Protein AF-A0A0S8EML4-F1 (afdb_monomer)

Solvent-accessible surface area (backbone atoms only — not comparable to full-atom values): 7432 Å² total; per-residue (Å²): 124,98,78,66,72,45,67,10,60,25,63,54,76,28,25,26,37,44,22,27,45,98,88,40,80,40,60,50,37,92,90,74,67,44,66,44,50,64,48,73,49,81,62,41,73,58,50,52,48,49,54,44,47,53,38,74,76,66,68,54,95,56,68,34,72,44,70,46,80,41,94,89,77,39,81,39,82,77,51,78,32,78,75,53,80,71,69,61,30,64,18,50,76,43,72,62,66,66,53,50,54,54,45,67,77,42,47,96,75,43,68,58,49,68,44,43,46,53,49,42,32,73,74,57,38,120

Secondary structure (DSSP, 8-state):
--S--EEEE-TTT-BEEEEEETTEEESB-TTT--BSTTPBPTTHHHHHHHHHHHHHHH--SS-EEEEEEETTTEEEEEEEESS--STHHHHTT--HHHHHHHHHHHGGG--HHHHHHHHHHHHH--

Sequence (126 aa):
HQGAIGAGVDIGTGRTLAAVWYNEVIEDHPDTGNAVRGVVIPNWLRLLALASQCYELTGLGYQGVDFVLDRDRGPLMLELNARPGLNIQIANHAGLYHRLRQVEQNHAKLEGARSRIAFAIRHFGA

pLDDT: mean 92.86, std 5.61, range [51.44, 97.75]

Mean predicted aligned error: 3.46 Å

Foldseek 3Di:
DVFDKAWAAFLQFQWTDWIATPNDTDQADPPPRHGRTGDHDPPSVVVLLVVQVVCVVPVQLDWDWDWDQDPPPGTDTDDIGSDDDQSSCSNNVHHVVVVSVVCVVCVVVQPGSVSVSVCCNVPVGD

Structure (mmCIF, N/CA/C/O backbone):
data_AF-A0A0S8EML4-F1
#
_entry.id   AF-A0A0S8EML4-F1
#
loop_
_atom_site.group_PDB
_atom_site.id
_atom_site.type_symbol
_atom_site.label_atom_id
_atom_site.label_alt_id
_atom_site.label_comp_id
_atom_site.label_asym_id
_atom_site.label_entity_id
_atom_site.label_seq_id
_atom_site.pdbx_PDB_ins_code
_atom_site.Cartn_x
_atom_site.Cartn_y
_atom_site.Cartn_z
_atom_site.occupancy
_atom_site.B_iso_or_equiv
_atom_site.auth_seq_id
_atom_site.auth_comp_id
_atom_site.auth_asym_id
_atom_site.auth_atom_id
_atom_site.pdbx_PDB_model_num
ATOM 1 N N . HIS A 1 1 ? 17.414 1.366 -2.597 1.00 51.44 1 HIS A N 1
ATOM 2 C CA . HIS A 1 1 ? 16.752 0.294 -3.366 1.00 51.44 1 HIS A CA 1
ATOM 3 C C . HIS A 1 1 ? 17.811 -0.555 -4.053 1.00 51.44 1 HIS A C 1
ATOM 5 O O . HIS A 1 1 ? 18.690 0.014 -4.685 1.00 51.44 1 HIS A O 1
ATOM 11 N N . GLN A 1 2 ? 17.759 -1.883 -3.909 1.00 63.19 2 GLN A N 1
ATOM 12 C CA . GLN A 1 2 ? 18.683 -2.839 -4.551 1.00 63.19 2 GLN A CA 1
ATOM 13 C C . GLN A 1 2 ? 18.320 -3.099 -6.034 1.00 63.19 2 GLN A C 1
ATOM 15 O O . GLN A 1 2 ? 18.395 -4.224 -6.503 1.00 63.19 2 GLN A O 1
ATOM 20 N N . GLY A 1 3 ? 17.866 -2.069 -6.758 1.00 77.38 3 GLY A N 1
ATOM 21 C CA . GLY A 1 3 ? 17.475 -2.164 -8.173 1.00 77.38 3 GLY A CA 1
ATOM 22 C C . GLY A 1 3 ? 15.973 -2.319 -8.453 1.00 77.38 3 GLY A C 1
ATOM 23 O O . GLY A 1 3 ? 15.564 -2.090 -9.584 1.00 77.38 3 GLY A O 1
ATOM 24 N N . ALA A 1 4 ? 15.139 -2.617 -7.451 1.00 87.75 4 ALA A N 1
ATOM 25 C CA . ALA A 1 4 ? 13.687 -2.737 -7.637 1.00 87.75 4 ALA A CA 1
ATOM 26 C C . ALA A 1 4 ? 12.995 -1.402 -7.984 1.00 87.75 4 ALA A C 1
ATOM 28 O O . ALA A 1 4 ? 13.412 -0.335 -7.519 1.00 87.75 4 ALA A O 1
ATOM 29 N N . ILE A 1 5 ? 11.894 -1.491 -8.734 1.00 92.44 5 ILE A N 1
ATOM 30 C CA . ILE A 1 5 ? 10.963 -0.382 -8.989 1.00 92.44 5 ILE A CA 1
ATOM 31 C C . ILE A 1 5 ? 9.888 -0.310 -7.894 1.00 92.44 5 ILE A C 1
ATOM 33 O O . ILE A 1 5 ? 9.537 -1.323 -7.290 1.00 92.44 5 ILE A O 1
ATOM 37 N N . GLY A 1 6 ? 9.336 0.878 -7.650 1.00 93.31 6 GLY A N 1
ATOM 38 C CA . GLY A 1 6 ? 8.171 1.072 -6.784 1.00 93.31 6 GLY A CA 1
ATOM 39 C C . GLY A 1 6 ? 6.965 1.529 -7.593 1.00 93.31 6 GLY A C 1
ATOM 40 O O . GLY A 1 6 ? 6.973 2.646 -8.093 1.00 93.31 6 GLY A O 1
ATOM 41 N N . ALA A 1 7 ? 5.930 0.698 -7.712 1.00 94.81 7 ALA A N 1
ATOM 42 C CA . ALA A 1 7 ? 4.688 1.064 -8.392 1.00 94.81 7 ALA A CA 1
ATOM 43 C C . ALA A 1 7 ? 3.659 1.621 -7.405 1.00 94.81 7 ALA A C 1
ATOM 45 O O . ALA A 1 7 ? 3.433 1.048 -6.336 1.00 94.81 7 ALA A O 1
ATOM 46 N N . GLY A 1 8 ? 3.016 2.725 -7.776 1.00 94.69 8 GLY A N 1
ATOM 47 C CA . GLY A 1 8 ? 1.824 3.192 -7.092 1.00 94.69 8 GLY A CA 1
ATOM 48 C C . GLY A 1 8 ? 0.661 2.253 -7.375 1.00 94.69 8 GLY A C 1
ATOM 49 O O . GLY A 1 8 ? 0.638 1.579 -8.406 1.00 94.69 8 GLY A O 1
ATOM 50 N N . VAL A 1 9 ? -0.313 2.205 -6.474 1.00 96.00 9 VAL A N 1
ATOM 51 C CA . VAL A 1 9 ? -1.494 1.349 -6.621 1.00 96.00 9 VAL A CA 1
ATOM 52 C C . VAL A 1 9 ? -2.733 2.165 -6.311 1.00 96.00 9 VAL A C 1
ATOM 54 O O . VAL A 1 9 ? -2.835 2.788 -5.253 1.00 96.00 9 VAL A O 1
ATOM 57 N N . ASP A 1 10 ? -3.695 2.130 -7.224 1.00 96.31 10 ASP A N 1
ATOM 58 C CA . ASP A 1 10 ? -5.024 2.651 -6.967 1.00 96.31 10 ASP A CA 1
ATOM 59 C C . ASP A 1 10 ? -5.703 1.794 -5.893 1.00 96.31 10 ASP A C 1
ATOM 61 O O . ASP A 1 10 ? -6.007 0.616 -6.099 1.00 96.31 10 ASP A O 1
ATOM 65 N N . ILE A 1 11 ? -5.967 2.402 -4.736 1.00 96.19 11 ILE A N 1
ATOM 66 C CA . ILE A 1 11 ? -6.588 1.716 -3.603 1.00 96.19 11 ILE A CA 1
ATOM 67 C C . ILE A 1 11 ? -7.995 1.202 -3.933 1.00 96.19 11 ILE A C 1
ATOM 69 O O . ILE A 1 11 ? -8.431 0.217 -3.338 1.00 96.19 11 ILE A O 1
ATOM 73 N N . GLY A 1 12 ? -8.702 1.847 -4.866 1.00 97.00 12 GLY A N 1
ATOM 74 C CA . GLY A 1 12 ? -10.063 1.488 -5.238 1.00 97.00 12 GLY A CA 1
ATOM 75 C C . GLY A 1 12 ? -10.120 0.226 -6.089 1.00 97.00 12 GLY A C 1
ATOM 76 O O . GLY A 1 12 ? -11.004 -0.610 -5.900 1.00 97.00 12 GLY A O 1
ATOM 77 N N . THR A 1 13 ? -9.160 0.067 -7.000 1.00 97.00 13 THR A N 1
ATOM 78 C CA . THR A 1 13 ? -9.193 -0.994 -8.017 1.00 97.00 13 THR A CA 1
ATOM 79 C C . THR A 1 13 ? -8.123 -2.068 -7.841 1.00 97.00 13 THR A C 1
ATOM 81 O O . THR A 1 13 ? -8.266 -3.155 -8.398 1.00 97.00 13 THR A O 1
ATOM 84 N N . GLY A 1 14 ? -7.058 -1.795 -7.084 1.00 97.06 14 GLY A N 1
ATOM 85 C CA . GLY A 1 14 ? -5.895 -2.678 -6.979 1.00 97.06 14 GLY A CA 1
ATOM 86 C C . GLY A 1 14 ? -5.062 -2.732 -8.255 1.00 97.06 14 GLY A C 1
ATOM 87 O O . GLY A 1 14 ? -4.331 -3.699 -8.466 1.00 97.06 14 GLY A O 1
ATOM 88 N N . ARG A 1 15 ? -5.200 -1.734 -9.133 1.00 97.75 15 ARG A N 1
ATOM 89 C CA . ARG A 1 15 ? -4.398 -1.607 -10.349 1.00 97.75 15 ARG A CA 1
ATOM 90 C C . ARG A 1 15 ? -3.213 -0.695 -10.107 1.00 97.75 15 ARG A C 1
ATOM 92 O O . ARG A 1 15 ? -3.334 0.331 -9.437 1.00 97.75 15 ARG A O 1
ATOM 99 N N . THR A 1 16 ? -2.075 -1.059 -10.673 1.00 96.62 16 THR A N 1
ATOM 100 C CA . THR A 1 16 ? -0.888 -0.210 -10.628 1.00 96.62 16 THR A CA 1
ATOM 101 C C . THR A 1 16 ? -1.094 1.087 -11.416 1.00 96.62 16 THR A C 1
ATOM 103 O O . THR A 1 16 ? -1.798 1.125 -12.430 1.00 96.62 16 THR A O 1
ATOM 106 N N . LEU A 1 17 ? -0.474 2.158 -10.927 1.00 93.56 17 LEU A N 1
ATOM 107 C CA . LEU A 1 17 ? -0.478 3.499 -11.505 1.00 93.56 17 LEU A CA 1
ATOM 108 C C . LEU A 1 17 ? 0.853 3.745 -12.231 1.00 93.56 17 LEU A C 1
ATOM 110 O O . LEU A 1 17 ? 1.244 2.944 -13.073 1.00 93.56 17 LEU A O 1
ATOM 114 N N . ALA A 1 18 ? 1.539 4.843 -11.917 1.00 91.69 18 ALA A N 1
ATOM 115 C CA . ALA A 1 18 ? 2.912 5.068 -12.338 1.00 91.69 18 ALA A CA 1
ATOM 116 C C . ALA A 1 18 ? 3.879 4.262 -11.457 1.00 91.69 18 ALA A C 1
ATOM 118 O O . ALA A 1 18 ? 3.545 3.883 -10.328 1.00 91.69 18 ALA A O 1
ATOM 119 N N . ALA A 1 19 ? 5.088 4.023 -11.956 1.00 94.31 19 ALA A N 1
ATOM 120 C CA . ALA A 1 19 ? 6.168 3.473 -11.153 1.00 94.31 19 ALA A CA 1
ATOM 121 C C . ALA A 1 19 ? 7.317 4.468 -11.029 1.00 94.31 19 ALA A C 1
ATOM 123 O O . ALA A 1 19 ? 7.448 5.402 -11.811 1.00 94.31 19 ALA A O 1
ATOM 124 N N . VAL A 1 20 ? 8.135 4.270 -10.004 1.00 93.06 20 VAL A N 1
ATOM 125 C CA . VAL A 1 20 ? 9.308 5.079 -9.706 1.00 93.06 20 VAL A CA 1
ATOM 126 C C . VAL A 1 20 ? 10.523 4.175 -9.664 1.00 93.06 20 VAL A C 1
ATOM 128 O O . VAL A 1 20 ? 10.521 3.136 -8.997 1.00 93.06 20 VAL A O 1
ATOM 131 N N . TRP A 1 21 ? 11.582 4.599 -10.337 1.00 92.69 21 TRP A N 1
ATOM 132 C CA . TRP A 1 21 ? 12.877 3.942 -10.322 1.00 92.69 21 TRP A CA 1
ATOM 133 C C . TRP A 1 21 ? 13.965 4.999 -10.175 1.00 92.69 21 TRP A C 1
ATOM 135 O O . TRP A 1 21 ? 13.986 5.980 -10.905 1.00 92.69 21 TRP A O 1
ATOM 145 N N . TYR A 1 22 ? 14.824 4.851 -9.164 1.00 88.38 22 TYR A N 1
ATOM 146 C CA . TYR A 1 22 ? 15.824 5.869 -8.802 1.00 88.38 22 TYR A CA 1
ATOM 147 C C . TYR A 1 22 ? 15.262 7.301 -8.647 1.00 88.38 22 TYR A C 1
ATOM 149 O O . TYR A 1 22 ? 15.950 8.269 -8.943 1.00 88.38 22 TYR A O 1
ATOM 157 N N . ASN A 1 23 ? 14.040 7.429 -8.112 1.00 84.19 23 ASN A N 1
ATOM 158 C CA . ASN A 1 23 ? 13.271 8.679 -7.960 1.00 84.19 23 ASN A CA 1
ATOM 159 C C . ASN A 1 23 ? 12.735 9.304 -9.260 1.00 84.19 23 ASN A C 1
ATOM 161 O O . ASN A 1 23 ? 12.067 10.331 -9.184 1.00 84.19 23 ASN A O 1
ATOM 165 N N . GLU A 1 24 ? 12.939 8.664 -10.408 1.00 88.12 24 GLU A N 1
ATOM 166 C CA . GLU A 1 24 ? 12.342 9.067 -11.680 1.00 88.12 24 GLU A CA 1
ATOM 167 C C . GLU A 1 24 ? 11.067 8.272 -11.946 1.00 88.12 24 GLU A C 1
ATOM 169 O O . GLU A 1 24 ? 10.994 7.073 -11.660 1.00 88.12 24 GLU A O 1
ATOM 174 N N . VAL A 1 25 ? 10.051 8.941 -12.490 1.00 90.56 25 VAL A N 1
ATOM 175 C CA . VAL A 1 25 ? 8.809 8.281 -12.901 1.00 90.56 25 VAL A CA 1
ATOM 176 C C . VAL A 1 25 ? 9.056 7.522 -14.202 1.00 90.56 25 VAL A C 1
ATOM 178 O O . VAL A 1 25 ? 9.601 8.072 -15.156 1.00 90.56 25 VAL A O 1
ATOM 181 N N . ILE A 1 26 ? 8.632 6.263 -14.242 1.00 92.44 26 ILE A N 1
ATOM 182 C CA . ILE A 1 26 ? 8.729 5.383 -15.407 1.00 92.44 26 ILE A CA 1
ATOM 183 C C . ILE A 1 26 ? 7.342 4.843 -15.773 1.00 92.44 26 ILE A C 1
ATOM 185 O O . ILE A 1 26 ? 6.495 4.621 -14.904 1.00 92.44 26 ILE A O 1
ATOM 189 N N . GLU A 1 27 ? 7.127 4.615 -17.066 1.00 91.56 27 GLU A N 1
ATOM 190 C CA . GLU A 1 27 ? 5.901 4.009 -17.609 1.00 91.56 27 GLU A CA 1
ATOM 191 C C . GLU A 1 27 ? 6.114 2.532 -17.992 1.00 91.56 27 GLU A C 1
ATOM 193 O O . GLU A 1 27 ? 5.173 1.741 -17.935 1.00 91.56 27 GLU A O 1
ATOM 198 N N . ASP A 1 28 ? 7.358 2.133 -18.278 1.00 94.19 28 ASP A N 1
ATOM 199 C CA . ASP A 1 28 ? 7.736 0.771 -18.660 1.00 94.19 28 ASP A CA 1
ATOM 200 C C . ASP A 1 28 ? 8.744 0.176 -17.672 1.00 94.19 28 ASP A C 1
ATOM 202 O O . ASP A 1 28 ? 9.634 0.859 -17.162 1.00 94.19 28 ASP A O 1
ATOM 206 N N . HIS A 1 29 ? 8.612 -1.119 -17.395 1.00 94.00 29 HIS A N 1
ATOM 207 C CA . HIS A 1 29 ? 9.498 -1.842 -16.492 1.00 94.00 29 HIS A CA 1
ATOM 208 C C . HIS A 1 29 ? 10.902 -1.971 -17.111 1.00 94.00 29 HIS A C 1
ATOM 210 O O . HIS A 1 29 ? 11.012 -2.518 -18.212 1.00 94.00 29 HIS A O 1
ATOM 216 N N . PRO A 1 30 ? 11.987 -1.604 -16.400 1.00 92.00 30 PRO A N 1
ATOM 217 C CA . PRO A 1 30 ? 13.333 -1.533 -16.977 1.00 92.00 30 PRO A CA 1
ATOM 218 C C . PRO A 1 30 ? 13.837 -2.878 -17.516 1.00 92.00 30 PRO A C 1
ATOM 220 O O . PRO A 1 30 ? 14.472 -2.919 -18.564 1.00 92.00 30 PRO A O 1
ATOM 223 N N . ASP A 1 31 ? 13.501 -3.982 -16.841 1.00 91.94 31 ASP A N 1
ATOM 224 C CA . ASP A 1 31 ? 13.971 -5.312 -17.258 1.00 91.94 31 ASP A CA 1
ATOM 225 C C . ASP A 1 31 ? 13.086 -6.011 -18.301 1.00 91.94 31 ASP A C 1
ATOM 227 O O . ASP A 1 31 ? 13.571 -6.861 -19.043 1.00 91.94 31 ASP A O 1
ATOM 231 N N . THR A 1 32 ? 11.780 -5.721 -18.338 1.00 92.94 32 THR A N 1
ATOM 232 C CA . THR A 1 32 ? 10.824 -6.499 -19.154 1.00 92.94 32 THR A CA 1
ATOM 233 C C . THR A 1 32 ? 10.230 -5.705 -20.310 1.00 92.94 32 THR A C 1
ATOM 235 O O . THR A 1 32 ? 9.639 -6.305 -21.203 1.00 92.94 32 THR A O 1
ATOM 238 N N . GLY A 1 33 ? 10.348 -4.373 -20.293 1.00 93.94 33 GLY A N 1
ATOM 239 C CA . GLY A 1 33 ? 9.709 -3.478 -21.259 1.00 93.94 33 GLY A CA 1
ATOM 240 C C . GLY A 1 33 ? 8.179 -3.460 -21.186 1.00 93.94 33 GLY A C 1
ATOM 241 O O . GLY A 1 33 ? 7.544 -2.802 -22.000 1.00 93.94 33 GLY A O 1
ATOM 242 N N . ASN A 1 34 ? 7.570 -4.184 -20.242 1.00 94.69 34 ASN A N 1
ATOM 243 C CA . ASN A 1 34 ? 6.125 -4.175 -20.058 1.00 94.69 34 ASN A CA 1
ATOM 244 C C . ASN A 1 34 ? 5.680 -2.869 -19.401 1.00 94.69 34 ASN A C 1
ATOM 246 O O . ASN A 1 34 ? 6.338 -2.392 -18.473 1.00 94.69 34 ASN A O 1
ATOM 250 N N . ALA A 1 35 ? 4.507 -2.376 -19.795 1.00 95.44 35 ALA A N 1
ATOM 251 C CA . ALA A 1 35 ? 3.870 -1.254 -19.124 1.00 95.44 35 ALA A CA 1
ATOM 252 C C . ALA A 1 35 ? 3.675 -1.556 -17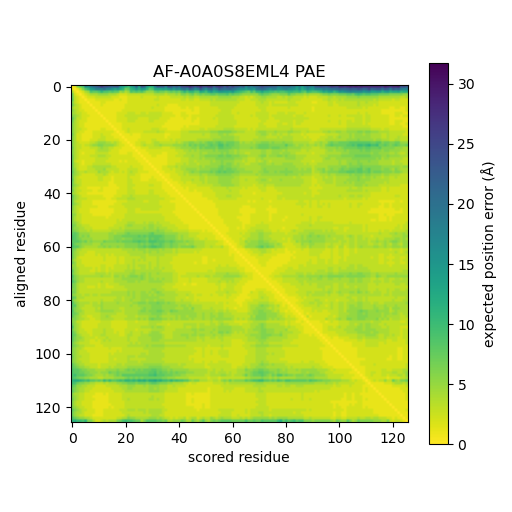.628 1.00 95.44 35 ALA A C 1
ATOM 254 O O . ALA A 1 35 ? 3.145 -2.605 -17.248 1.00 95.44 35 ALA A O 1
ATOM 255 N N . VAL A 1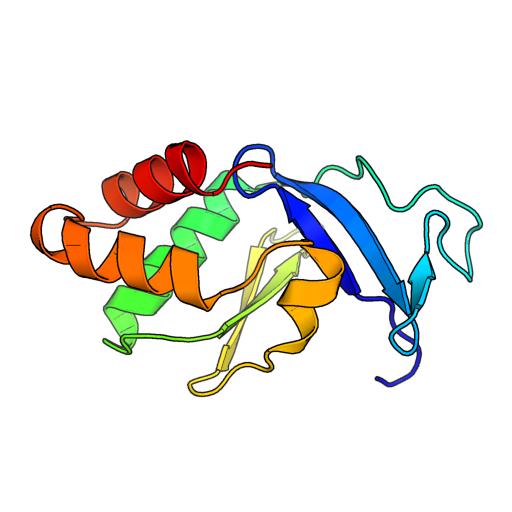 36 ? 4.083 -0.622 -16.769 1.00 94.69 36 VAL A N 1
ATOM 256 C CA . VAL A 1 36 ? 3.917 -0.748 -15.312 1.00 94.69 36 VAL A CA 1
ATOM 257 C C . VAL A 1 36 ? 2.503 -0.412 -14.866 1.00 94.69 36 VAL A C 1
ATOM 259 O O . VAL A 1 36 ? 2.094 -0.861 -13.800 1.00 94.69 36 VAL A O 1
ATOM 262 N N . ARG A 1 37 ? 1.750 0.356 -15.662 1.00 95.56 37 ARG A N 1
ATOM 263 C CA . ARG A 1 37 ? 0.385 0.801 -15.365 1.00 95.56 37 ARG A CA 1
ATOM 264 C C . ARG A 1 37 ? -0.646 -0.272 -15.709 1.00 95.56 37 ARG A C 1
ATOM 266 O O . ARG A 1 37 ? -0.582 -0.911 -16.754 1.00 95.56 37 ARG A O 1
ATOM 273 N N . GLY A 1 38 ? -1.658 -0.415 -14.856 1.00 95.56 38 GLY A N 1
ATOM 274 C CA . GLY A 1 38 ? -2.812 -1.282 -15.101 1.00 95.56 38 GLY A CA 1
ATOM 275 C C . GLY A 1 38 ? -2.610 -2.755 -14.740 1.00 95.56 38 GLY A C 1
ATOM 276 O O . GLY A 1 38 ? -3.547 -3.542 -14.897 1.00 95.56 38 GLY A O 1
ATOM 277 N N . VAL A 1 39 ? -1.446 -3.131 -14.205 1.00 96.12 39 VAL A N 1
ATOM 278 C CA . VAL A 1 39 ? -1.207 -4.466 -13.647 1.00 96.12 39 VAL A CA 1
ATOM 279 C C . VAL A 1 39 ? -2.161 -4.681 -12.477 1.00 96.12 39 VAL A C 1
ATOM 281 O O . VAL A 1 39 ? -2.225 -3.878 -11.546 1.00 96.12 39 VAL A O 1
ATOM 284 N N . VAL A 1 40 ? -2.936 -5.762 -12.539 1.00 96.75 40 VAL A N 1
ATOM 285 C CA . VAL A 1 40 ? -3.925 -6.098 -11.512 1.00 96.75 40 VAL A CA 1
ATOM 286 C C . VAL A 1 40 ? -3.243 -6.862 -10.389 1.00 96.75 40 VAL A C 1
ATOM 288 O O . VAL A 1 40 ? -2.716 -7.953 -10.605 1.00 96.75 40 VAL A O 1
ATOM 291 N N . ILE A 1 41 ? -3.314 -6.322 -9.176 1.00 96.62 41 ILE A N 1
ATOM 292 C CA . ILE A 1 41 ? -2.851 -7.018 -7.983 1.00 96.62 41 ILE A CA 1
ATOM 293 C C . ILE A 1 41 ? -3.929 -8.024 -7.551 1.00 96.62 41 ILE A C 1
ATOM 295 O O . ILE A 1 41 ? -5.048 -7.627 -7.204 1.00 96.62 41 ILE A O 1
ATOM 299 N N . PRO A 1 42 ? -3.637 -9.337 -7.555 1.00 96.19 42 PRO A N 1
ATOM 300 C CA . PRO A 1 42 ? -4.618 -10.338 -7.166 1.00 96.19 42 PRO A CA 1
ATOM 301 C C . PRO A 1 42 ? -4.961 -10.212 -5.679 1.00 96.19 42 P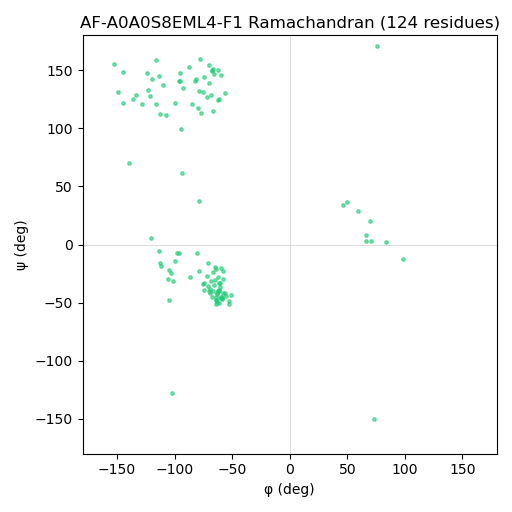RO A C 1
ATOM 303 O O . PRO A 1 42 ? -4.132 -9.832 -4.854 1.00 96.19 42 PRO A O 1
ATOM 306 N N . ASN A 1 43 ? -6.188 -10.592 -5.314 1.00 95.81 43 ASN A N 1
ATOM 307 C CA . ASN A 1 43 ? -6.666 -10.581 -3.927 1.00 95.81 43 ASN A CA 1
ATOM 308 C C . ASN A 1 43 ? -6.640 -9.192 -3.253 1.00 95.81 43 ASN A C 1
ATOM 310 O O . ASN A 1 43 ? -6.531 -9.110 -2.029 1.00 95.81 43 ASN A O 1
ATOM 314 N N . TRP A 1 44 ? -6.780 -8.104 -4.016 1.00 97.12 44 TRP A N 1
ATOM 315 C CA . TRP A 1 44 ? -6.654 -6.738 -3.496 1.00 97.12 44 TRP A CA 1
ATOM 316 C C . TRP A 1 44 ? -7.534 -6.435 -2.273 1.00 97.12 44 TRP A C 1
ATOM 318 O O . TRP A 1 44 ? -7.041 -5.979 -1.245 1.00 97.12 44 TRP A O 1
ATOM 328 N N . LEU A 1 45 ? -8.826 -6.776 -2.316 1.00 96.25 45 LEU A N 1
ATOM 329 C CA . LEU A 1 45 ? -9.714 -6.577 -1.161 1.00 96.25 45 LEU A CA 1
ATOM 330 C C . LEU A 1 45 ? -9.265 -7.366 0.078 1.00 96.25 45 LEU A C 1
ATOM 332 O O . LEU A 1 45 ? -9.429 -6.894 1.203 1.00 96.25 45 LEU A O 1
ATOM 336 N N . ARG A 1 46 ? -8.669 -8.550 -0.112 1.00 95.94 46 ARG A N 1
ATOM 337 C CA . ARG A 1 46 ? -8.102 -9.347 0.984 1.00 95.94 46 ARG A CA 1
ATOM 338 C C . ARG A 1 46 ? -6.850 -8.682 1.556 1.00 95.94 46 ARG A C 1
ATOM 340 O O . ARG A 1 46 ? -6.710 -8.666 2.773 1.00 95.94 46 ARG A O 1
ATOM 347 N N . LEU A 1 47 ? -5.987 -8.101 0.719 1.00 97.38 47 LEU A N 1
ATOM 348 C CA . LEU A 1 47 ? -4.841 -7.301 1.172 1.00 97.38 47 LEU A CA 1
ATOM 349 C C . LEU A 1 47 ? -5.296 -6.107 2.023 1.00 97.38 47 LEU A C 1
ATOM 351 O O . LEU A 1 47 ? -4.784 -5.921 3.123 1.00 97.38 47 LEU A O 1
ATOM 355 N N . LEU A 1 48 ? -6.308 -5.355 1.574 1.00 97.00 48 LEU A N 1
ATOM 356 C CA . LEU A 1 48 ? -6.865 -4.237 2.348 1.00 97.00 48 LEU A CA 1
ATOM 357 C C . LEU A 1 48 ? -7.459 -4.700 3.688 1.00 97.00 48 LEU A C 1
ATOM 359 O O . LEU A 1 48 ? -7.282 -4.037 4.712 1.00 97.00 48 LEU A O 1
ATOM 363 N N . ALA A 1 49 ? -8.132 -5.854 3.701 1.00 95.88 49 ALA A N 1
ATOM 364 C CA . ALA A 1 49 ? -8.658 -6.449 4.925 1.00 95.88 49 ALA A CA 1
ATOM 365 C C . ALA A 1 49 ? -7.552 -6.840 5.909 1.00 95.88 49 ALA A C 1
ATOM 367 O O . ALA A 1 49 ? -7.661 -6.512 7.089 1.00 95.88 49 ALA A O 1
ATOM 368 N N . LEU A 1 50 ? -6.485 -7.484 5.430 1.00 95.62 50 LEU A N 1
ATOM 369 C CA . LEU A 1 50 ? -5.331 -7.845 6.254 1.00 95.62 50 LEU A CA 1
ATOM 370 C C . LEU A 1 50 ? -4.623 -6.597 6.790 1.00 95.62 50 LEU A C 1
ATOM 372 O O . LEU A 1 50 ? -4.418 -6.495 7.995 1.00 95.62 50 LEU A O 1
ATOM 376 N N . ALA A 1 51 ? -4.347 -5.606 5.937 1.00 95.12 51 ALA A N 1
ATOM 377 C CA . ALA A 1 51 ? -3.736 -4.341 6.348 1.00 95.12 51 ALA A CA 1
ATOM 378 C C . ALA A 1 51 ? -4.563 -3.643 7.438 1.00 95.12 51 ALA A C 1
ATOM 380 O O . ALA A 1 51 ? -4.022 -3.152 8.429 1.00 95.12 51 ALA A O 1
ATOM 381 N N . SER A 1 52 ? -5.892 -3.648 7.293 1.00 94.38 52 SER A N 1
ATOM 382 C CA . SER A 1 52 ? -6.774 -3.061 8.293 1.00 94.38 52 SER A CA 1
ATOM 383 C C . SER A 1 52 ? -6.861 -3.867 9.594 1.00 94.38 52 SER A C 1
ATOM 385 O O . SER A 1 52 ? -7.163 -3.264 10.622 1.00 94.38 52 SER A O 1
ATOM 387 N N . GLN A 1 53 ? -6.640 -5.182 9.572 1.00 92.56 53 GLN A N 1
ATOM 388 C CA . GLN A 1 53 ? -6.554 -6.008 10.784 1.00 92.56 53 GLN A CA 1
ATOM 389 C C . GLN A 1 53 ? -5.223 -5.801 11.505 1.00 92.56 53 GLN A C 1
ATOM 391 O O . GLN A 1 53 ? -5.195 -5.775 12.730 1.00 92.56 53 GLN A O 1
ATOM 396 N N . CYS A 1 54 ? -4.132 -5.569 10.771 1.00 92.88 54 CYS A N 1
ATOM 397 C CA . CYS A 1 54 ? -2.842 -5.239 11.371 1.00 92.88 54 CYS A CA 1
ATOM 398 C C . CYS A 1 54 ? -2.908 -3.983 12.254 1.00 92.88 54 CYS A C 1
ATOM 400 O O . CYS A 1 54 ? -2.163 -3.901 13.221 1.00 92.88 54 CYS A O 1
ATOM 402 N N . TYR A 1 55 ? -3.791 -3.024 11.954 1.00 90.44 55 TYR A N 1
ATOM 403 C CA . TYR A 1 55 ? -4.045 -1.876 12.834 1.00 90.44 55 TYR A CA 1
ATOM 404 C C . TYR A 1 55 ? -4.629 -2.296 14.193 1.00 90.44 55 TYR A C 1
ATOM 406 O O . TYR A 1 55 ? -4.197 -1.791 15.223 1.00 90.44 55 TYR A O 1
ATOM 414 N N . GLU A 1 56 ? -5.565 -3.250 14.211 1.00 89.19 56 GLU A N 1
ATOM 415 C CA . GLU A 1 56 ? -6.177 -3.748 15.455 1.00 89.19 56 GLU A CA 1
ATOM 416 C C . GLU A 1 56 ? -5.157 -4.467 16.348 1.00 89.19 56 GLU A C 1
ATOM 418 O O . GLU A 1 56 ? -5.270 -4.442 17.569 1.00 89.19 56 G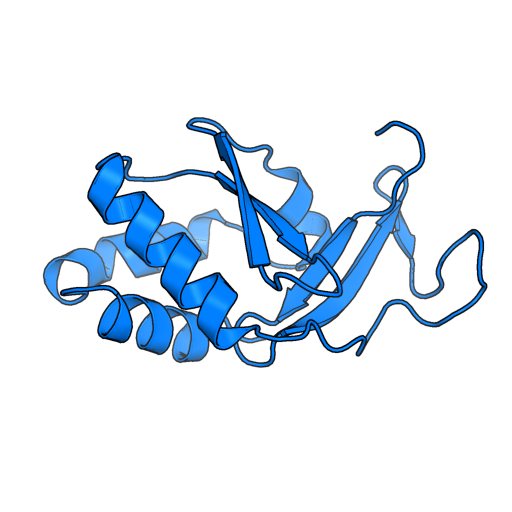LU A O 1
ATOM 423 N N . LEU A 1 57 ? -4.146 -5.097 15.741 1.00 89.12 57 LEU A N 1
ATOM 424 C CA . LEU A 1 57 ? -3.099 -5.815 16.470 1.00 89.12 57 LEU A CA 1
ATOM 425 C C . LEU A 1 57 ? -2.088 -4.880 17.145 1.00 89.12 57 LEU A C 1
ATOM 427 O O . LEU A 1 57 ? -1.542 -5.230 18.187 1.00 89.12 57 LEU A O 1
ATOM 431 N N . THR A 1 58 ? -1.800 -3.725 16.544 1.00 91.88 58 THR A N 1
ATOM 432 C CA . THR A 1 58 ? -0.720 -2.834 16.999 1.00 91.88 58 THR A CA 1
ATOM 433 C C . THR A 1 58 ? -1.224 -1.582 17.711 1.00 91.88 58 THR A C 1
ATOM 435 O O . THR A 1 58 ? -0.503 -1.022 18.535 1.00 91.88 58 THR A O 1
ATOM 438 N N . GLY A 1 59 ? -2.419 -1.093 17.365 1.00 87.38 59 GLY A N 1
ATOM 439 C CA . GLY A 1 59 ? -2.943 0.200 17.809 1.00 87.38 59 GLY A CA 1
ATOM 440 C C . GLY A 1 59 ? -2.172 1.419 17.282 1.00 87.38 59 GLY A C 1
ATOM 441 O O . GLY A 1 59 ? -2.426 2.540 17.724 1.00 87.38 59 GLY A O 1
ATOM 442 N N . LEU A 1 60 ? -1.227 1.243 16.350 1.00 90.12 60 LEU A N 1
ATOM 443 C CA . LEU A 1 60 ? -0.430 2.349 15.818 1.00 90.12 60 LEU A CA 1
ATOM 444 C C . LEU A 1 60 ? -1.285 3.233 14.902 1.00 90.12 60 LEU A C 1
ATOM 446 O O . LEU A 1 60 ? -1.878 2.757 13.938 1.00 90.12 60 LEU A O 1
ATOM 450 N N . GLY A 1 61 ? -1.304 4.545 15.160 1.00 87.19 61 GLY A N 1
ATOM 451 C CA . GLY A 1 61 ? -2.056 5.508 14.340 1.00 87.19 61 GLY A CA 1
ATOM 452 C C . GLY A 1 61 ? -1.567 5.615 12.889 1.00 87.19 61 GLY A C 1
ATOM 453 O O . GLY A 1 61 ? -2.318 6.037 12.013 1.00 87.19 61 GLY A O 1
ATOM 454 N N . TYR A 1 62 ? -0.324 5.208 12.624 1.00 92.00 62 TYR A N 1
ATOM 455 C CA . TYR A 1 62 ? 0.258 5.116 11.290 1.00 92.00 62 TYR A CA 1
ATOM 456 C C . TYR A 1 62 ? 1.286 3.982 11.252 1.00 92.00 62 TYR A C 1
ATOM 458 O O . TYR A 1 62 ? 2.151 3.904 12.124 1.00 92.00 62 TYR A O 1
ATOM 466 N N . GLN A 1 63 ? 1.190 3.111 10.246 1.00 94.50 63 GLN A N 1
ATOM 467 C CA . GLN A 1 63 ? 2.105 1.989 10.048 1.00 94.50 63 GLN A CA 1
ATOM 468 C C . GLN A 1 63 ? 2.191 1.591 8.572 1.00 94.50 63 GLN A C 1
ATOM 470 O O . GLN A 1 63 ? 1.251 1.808 7.806 1.00 94.50 63 GLN A O 1
ATOM 475 N N . GLY A 1 64 ? 3.305 0.973 8.191 1.00 94.94 64 GLY A N 1
ATOM 476 C CA . GLY A 1 64 ? 3.432 0.205 6.956 1.00 94.94 64 GLY A CA 1
ATOM 477 C C . GLY A 1 64 ? 3.190 -1.274 7.224 1.00 94.94 64 GLY A C 1
ATOM 478 O O . GLY A 1 64 ? 3.514 -1.768 8.305 1.00 94.94 64 GLY A O 1
ATOM 479 N N . VAL A 1 65 ? 2.621 -1.967 6.244 1.00 95.19 65 VAL A N 1
ATOM 480 C CA . VAL A 1 65 ? 2.445 -3.419 6.274 1.00 95.19 65 VAL A CA 1
ATOM 481 C C . VAL A 1 65 ? 3.011 -3.979 4.985 1.00 95.19 65 VAL A C 1
ATOM 483 O O . VAL A 1 65 ? 2.537 -3.623 3.903 1.00 95.19 65 VAL A O 1
ATOM 486 N N . ASP A 1 66 ? 3.987 -4.866 5.114 1.00 94.94 66 ASP A N 1
ATOM 487 C CA . ASP A 1 66 ? 4.675 -5.434 3.966 1.00 94.94 66 ASP A CA 1
ATOM 488 C C . ASP A 1 66 ? 4.099 -6.819 3.685 1.00 94.94 66 ASP A C 1
ATOM 490 O O . ASP A 1 66 ? 4.093 -7.710 4.542 1.00 94.94 66 ASP A O 1
ATOM 494 N N . PHE A 1 67 ? 3.585 -6.990 2.468 1.00 95.94 67 PHE A N 1
ATOM 495 C CA . PHE A 1 67 ? 2.993 -8.237 2.006 1.00 95.94 67 PHE A CA 1
ATOM 496 C C . PHE A 1 67 ? 3.825 -8.860 0.893 1.00 95.94 67 PHE A C 1
ATOM 498 O O . PHE A 1 67 ? 4.328 -8.168 0.010 1.00 95.94 67 PHE A O 1
ATOM 505 N N . VAL A 1 68 ? 3.863 -10.189 0.883 1.00 95.56 68 VAL A N 1
ATOM 506 C CA . VAL A 1 68 ? 4.246 -10.984 -0.281 1.00 95.56 6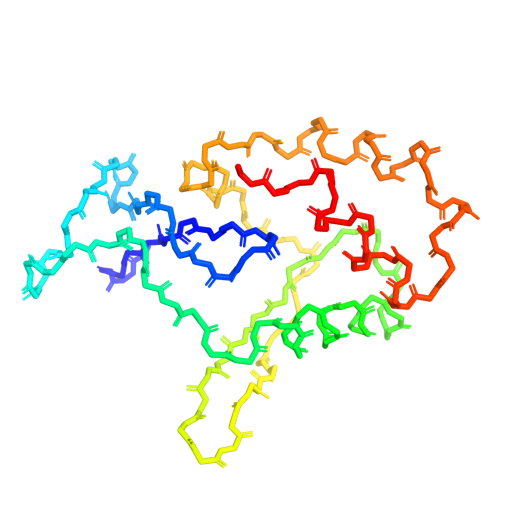8 VAL A CA 1
ATOM 507 C C . VAL A 1 68 ? 3.020 -11.697 -0.823 1.00 95.56 68 VAL A C 1
ATOM 509 O O . VAL A 1 68 ? 2.201 -12.232 -0.076 1.00 95.56 68 VAL A O 1
ATOM 512 N N . LEU A 1 69 ? 2.894 -11.693 -2.146 1.00 94.62 69 LEU A N 1
ATOM 513 C CA . LEU A 1 69 ? 1.893 -12.472 -2.857 1.00 94.62 69 LEU A CA 1
ATOM 514 C C . LEU A 1 69 ? 2.517 -13.791 -3.281 1.00 94.62 69 LEU A C 1
ATOM 516 O O . LEU A 1 69 ? 3.235 -13.863 -4.275 1.00 94.62 69 LEU A O 1
ATOM 520 N N . ASP A 1 70 ? 2.240 -14.825 -2.499 1.00 95.50 70 ASP A N 1
ATOM 521 C CA . ASP A 1 70 ? 2.621 -16.182 -2.845 1.00 95.50 70 ASP A CA 1
ATOM 522 C C . ASP A 1 70 ? 1.604 -16.781 -3.825 1.00 95.50 70 ASP A C 1
ATOM 52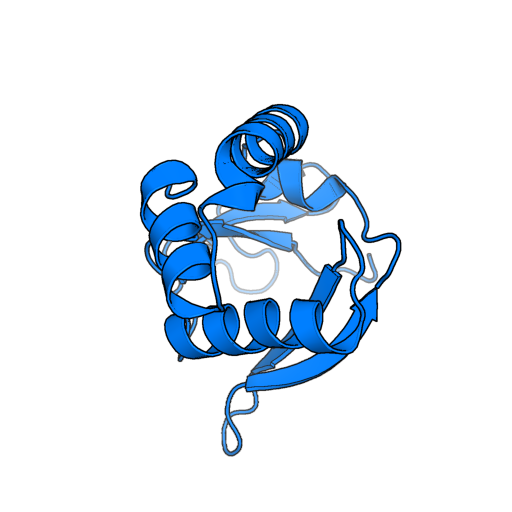4 O O . ASP A 1 70 ? 0.395 -16.551 -3.709 1.00 95.50 70 ASP A O 1
ATOM 528 N N . ARG A 1 71 ? 2.090 -17.564 -4.790 1.00 92.38 71 ARG A N 1
ATOM 529 C CA . ARG A 1 71 ? 1.250 -18.187 -5.821 1.00 92.38 71 ARG A CA 1
ATOM 530 C C . ARG A 1 71 ? 0.227 -19.158 -5.230 1.00 92.38 71 ARG A C 1
ATOM 532 O O . ARG A 1 71 ? -0.910 -19.187 -5.691 1.00 92.38 71 ARG A O 1
ATOM 539 N N . ASP A 1 72 ? 0.632 -19.932 -4.228 1.00 94.88 72 ASP A N 1
ATOM 540 C CA . ASP A 1 72 ? -0.139 -21.066 -3.721 1.00 94.88 72 ASP A CA 1
ATOM 541 C C . ASP A 1 72 ? -0.869 -20.693 -2.415 1.00 94.88 72 ASP A C 1
ATOM 543 O O . ASP A 1 72 ? -1.973 -21.165 -2.143 1.00 94.88 72 ASP A O 1
ATOM 547 N N . ARG A 1 73 ? -0.283 -19.798 -1.609 1.00 93.94 73 ARG A N 1
ATOM 548 C CA . ARG A 1 73 ? -0.814 -19.360 -0.304 1.00 93.94 73 ARG A CA 1
ATOM 549 C C . ARG A 1 73 ? -1.548 -18.018 -0.358 1.00 93.94 73 ARG A C 1
ATOM 551 O O . ARG A 1 73 ? -2.281 -17.682 0.577 1.00 93.94 73 ARG A O 1
ATOM 558 N N . GLY A 1 74 ? -1.396 -17.259 -1.442 1.00 94.25 74 GLY A N 1
ATOM 559 C CA . GLY A 1 74 ? -1.953 -15.917 -1.580 1.00 94.25 74 GLY A CA 1
ATOM 560 C C . GLY A 1 74 ? -1.205 -14.876 -0.731 1.00 94.25 74 GLY A C 1
ATOM 561 O O . GLY A 1 74 ? -0.001 -15.009 -0.517 1.00 94.25 74 GLY A O 1
ATOM 562 N N . PRO A 1 75 ? -1.889 -13.814 -0.258 1.00 96.12 75 PRO A N 1
ATOM 563 C CA . PRO A 1 75 ? -1.263 -12.772 0.554 1.00 96.12 75 PRO A CA 1
ATOM 564 C C . PRO A 1 75 ? -0.700 -13.286 1.883 1.00 96.12 75 PRO A C 1
ATOM 566 O O . PRO A 1 75 ? -1.443 -13.825 2.707 1.00 96.12 75 PRO A O 1
ATOM 569 N N . LEU A 1 76 ? 0.588 -13.041 2.112 1.00 95.31 76 LEU A N 1
ATOM 570 C CA . LEU A 1 76 ? 1.310 -13.323 3.350 1.00 95.31 76 LEU A CA 1
ATOM 571 C C . LEU A 1 76 ? 1.898 -12.020 3.899 1.00 95.31 76 LEU A C 1
ATOM 573 O O . LEU A 1 76 ? 2.575 -11.299 3.172 1.00 95.31 76 LEU A O 1
ATOM 577 N N . MET A 1 77 ? 1.639 -11.708 5.169 1.00 94.31 77 MET A N 1
ATOM 578 C CA . MET A 1 77 ? 2.269 -10.570 5.849 1.00 94.31 77 MET A CA 1
ATOM 579 C C . MET A 1 77 ? 3.688 -10.960 6.275 1.00 94.31 77 MET A C 1
ATOM 581 O O . MET A 1 77 ? 3.871 -12.024 6.867 1.00 94.31 77 MET A O 1
ATOM 585 N N . LEU A 1 78 ? 4.670 -10.107 5.983 1.00 94.75 78 LEU A N 1
ATOM 586 C CA . LEU A 1 78 ? 6.067 -10.309 6.372 1.00 94.75 78 LEU A CA 1
ATOM 587 C C . LEU A 1 78 ? 6.483 -9.417 7.536 1.00 94.75 78 LEU A C 1
ATOM 589 O O . LEU A 1 78 ? 7.088 -9.899 8.490 1.00 94.75 78 LEU A O 1
ATOM 593 N N . GLU A 1 79 ? 6.157 -8.129 7.456 1.00 94.75 79 GLU A N 1
ATOM 594 C CA . GLU A 1 79 ? 6.671 -7.122 8.379 1.00 94.75 79 GLU A CA 1
ATOM 595 C C . GLU A 1 79 ? 5.627 -6.041 8.677 1.00 94.75 79 GLU A C 1
ATOM 597 O O . GLU A 1 79 ? 4.785 -5.695 7.840 1.00 94.75 79 GLU A O 1
ATOM 602 N N . LEU A 1 80 ? 5.703 -5.504 9.897 1.00 94.81 80 LEU A N 1
ATOM 603 C CA . LEU A 1 80 ? 4.970 -4.325 10.337 1.00 94.81 80 LEU A CA 1
ATOM 604 C C . LEU A 1 80 ? 5.957 -3.218 10.680 1.00 94.81 80 LEU A C 1
ATOM 606 O O . LEU A 1 80 ? 6.785 -3.352 11.578 1.00 94.81 80 LEU A O 1
ATOM 610 N N . ASN A 1 81 ? 5.814 -2.096 9.988 1.00 94.62 81 ASN A N 1
ATOM 611 C CA . ASN A 1 81 ? 6.718 -0.965 10.079 1.00 94.62 81 ASN A CA 1
ATOM 612 C C . ASN A 1 81 ? 6.050 0.185 10.836 1.00 94.62 81 ASN A C 1
ATOM 614 O O . ASN A 1 81 ? 5.148 0.832 10.312 1.00 94.62 81 ASN A O 1
ATOM 618 N N . ALA A 1 82 ? 6.521 0.509 12.043 1.00 93.00 82 ALA A N 1
ATOM 619 C CA . ALA A 1 82 ? 5.996 1.648 12.812 1.00 93.00 82 ALA A CA 1
ATOM 620 C C . ALA A 1 82 ? 6.383 3.021 12.220 1.00 93.00 82 ALA A C 1
ATOM 622 O O . ALA A 1 82 ? 5.819 4.049 12.590 1.00 93.00 82 ALA A O 1
ATOM 623 N N . ARG A 1 83 ? 7.376 3.056 11.321 1.00 92.56 83 ARG A N 1
ATOM 624 C CA . ARG A 1 83 ? 7.863 4.266 10.637 1.00 92.56 83 ARG A CA 1
ATOM 625 C C . ARG A 1 83 ? 8.156 3.957 9.166 1.00 92.56 83 ARG A C 1
ATOM 627 O O . ARG A 1 83 ? 9.323 3.881 8.784 1.00 92.56 83 ARG A O 1
ATOM 634 N N . PRO A 1 84 ? 7.122 3.723 8.344 1.00 92.00 84 PRO A N 1
ATOM 635 C CA . PRO A 1 84 ? 7.329 3.396 6.942 1.00 92.00 84 PRO A CA 1
ATOM 636 C C . PRO A 1 84 ? 7.907 4.592 6.177 1.00 92.00 84 PRO A C 1
ATOM 638 O O . PRO A 1 84 ? 7.628 5.754 6.490 1.00 92.00 84 PRO A O 1
ATOM 641 N N . GLY A 1 85 ? 8.697 4.297 5.145 1.00 89.56 85 GLY A N 1
ATOM 642 C CA . GLY A 1 85 ? 9.248 5.312 4.252 1.00 89.56 85 GLY A CA 1
ATOM 643 C C . GLY A 1 85 ? 8.159 6.088 3.503 1.00 89.56 85 GLY A C 1
ATOM 644 O O . GLY A 1 85 ? 7.090 5.567 3.195 1.00 89.56 85 GLY A O 1
ATOM 645 N N . LEU A 1 86 ? 8.447 7.348 3.177 1.00 90.25 86 LEU A N 1
ATOM 646 C CA . LEU A 1 86 ? 7.477 8.276 2.581 1.00 90.25 86 LEU A CA 1
ATOM 647 C C . LEU A 1 86 ? 7.546 8.367 1.049 1.00 90.25 86 LEU A C 1
ATOM 649 O O . LEU A 1 86 ? 6.665 8.977 0.440 1.00 90.25 86 LEU A O 1
ATOM 653 N N . ASN A 1 87 ? 8.543 7.737 0.422 1.00 86.31 87 ASN A N 1
ATOM 654 C CA . ASN A 1 87 ? 8.780 7.819 -1.025 1.00 86.31 87 ASN A CA 1
ATOM 655 C C . ASN A 1 87 ? 7.649 7.205 -1.867 1.00 86.31 87 ASN A C 1
ATOM 657 O O . ASN A 1 87 ? 7.497 7.565 -3.030 1.00 86.31 87 ASN A O 1
ATOM 661 N N . ILE A 1 88 ? 6.806 6.341 -1.285 1.00 86.38 88 ILE A N 1
ATOM 662 C CA . ILE A 1 88 ? 5.640 5.746 -1.964 1.00 86.38 88 ILE A CA 1
ATOM 663 C C . ILE A 1 88 ? 4.647 6.801 -2.490 1.00 86.38 88 ILE A C 1
ATOM 665 O O . ILE A 1 88 ? 3.896 6.548 -3.429 1.00 86.38 88 ILE A O 1
ATOM 669 N N . GLN A 1 89 ? 4.662 8.007 -1.918 1.00 91.69 89 GLN A N 1
ATOM 670 C CA . GLN A 1 89 ? 3.852 9.136 -2.381 1.00 91.69 89 GLN A CA 1
ATOM 671 C C . GLN A 1 89 ? 4.186 9.554 -3.814 1.00 91.69 89 GLN A C 1
ATOM 673 O O . GLN A 1 89 ? 3.285 9.979 -4.535 1.00 91.69 89 GLN A O 1
ATOM 678 N N . ILE A 1 90 ? 5.455 9.410 -4.221 1.00 89.19 90 ILE A N 1
ATOM 679 C CA . ILE A 1 90 ? 5.908 9.734 -5.576 1.00 89.19 90 ILE A CA 1
ATOM 680 C C . ILE A 1 90 ? 5.205 8.797 -6.558 1.00 89.19 90 ILE A C 1
ATOM 682 O O . ILE A 1 90 ? 4.536 9.267 -7.462 1.00 89.19 90 ILE A O 1
ATOM 686 N N . ALA A 1 91 ? 5.240 7.484 -6.326 1.00 89.00 91 ALA A N 1
ATOM 687 C CA . ALA A 1 91 ? 4.623 6.518 -7.238 1.00 89.00 91 ALA A CA 1
ATOM 688 C C . ALA A 1 91 ? 3.084 6.600 -7.263 1.00 89.00 91 ALA A C 1
ATOM 690 O O . ALA A 1 91 ? 2.454 6.363 -8.291 1.00 89.00 91 ALA A O 1
ATOM 691 N N . ASN A 1 92 ? 2.467 6.977 -6.140 1.00 87.69 92 ASN A N 1
ATOM 692 C CA . ASN A 1 92 ? 1.019 7.180 -6.049 1.00 87.69 92 ASN A CA 1
ATOM 693 C C . ASN A 1 92 ? 0.540 8.539 -6.591 1.00 87.69 92 ASN A C 1
ATOM 695 O O . ASN A 1 92 ? -0.667 8.770 -6.605 1.00 87.69 92 ASN A O 1
ATOM 699 N N . HIS A 1 93 ? 1.450 9.453 -6.955 1.00 88.25 93 HIS A N 1
ATOM 700 C CA . HIS A 1 93 ? 1.146 10.856 -7.283 1.00 88.25 93 HIS A CA 1
ATOM 701 C C . HIS A 1 93 ? 0.205 11.533 -6.266 1.00 88.25 93 HIS A C 1
ATOM 703 O O . HIS A 1 93 ? -0.631 12.367 -6.613 1.00 88.25 93 HIS A O 1
ATOM 709 N N . ALA A 1 94 ? 0.325 11.163 -4.989 1.00 90.94 94 ALA A N 1
ATOM 710 C CA . ALA A 1 94 ? -0.591 11.602 -3.947 1.00 90.94 94 ALA A CA 1
ATOM 711 C C . ALA A 1 94 ? 0.143 11.810 -2.623 1.00 90.94 94 ALA A C 1
ATOM 713 O O . ALA A 1 94 ? 0.732 10.883 -2.060 1.00 90.94 94 ALA A O 1
ATOM 714 N N . GLY A 1 95 ? 0.058 13.035 -2.103 1.00 92.44 95 GLY A N 1
ATOM 715 C CA . GLY A 1 95 ? 0.620 13.398 -0.808 1.00 92.44 95 GLY A CA 1
ATOM 716 C C . GLY A 1 95 ? -0.138 12.757 0.360 1.00 92.44 95 GLY A C 1
ATOM 717 O O . GLY A 1 95 ? -1.370 12.723 0.391 1.00 92.44 95 GLY A O 1
ATOM 718 N N . LEU A 1 96 ? 0.604 12.293 1.361 1.00 93.75 96 LEU A N 1
ATOM 719 C CA . LEU A 1 96 ? 0.090 11.620 2.551 1.00 93.75 96 LEU A CA 1
ATOM 720 C C . LEU A 1 96 ? -0.645 12.589 3.486 1.00 93.75 96 LEU A C 1
ATOM 722 O O . LEU A 1 96 ? -1.653 12.211 4.076 1.00 93.75 96 LEU A O 1
ATOM 726 N N . TYR A 1 97 ? -0.186 13.841 3.592 1.00 94.19 97 TYR A N 1
ATOM 727 C CA . TYR A 1 97 ? -0.725 14.829 4.536 1.00 94.19 97 TYR A CA 1
ATOM 728 C C . TYR A 1 97 ? -2.250 14.989 4.429 1.00 94.19 97 TYR A C 1
ATOM 730 O O . TYR A 1 97 ? -2.966 14.852 5.419 1.00 94.19 97 TYR A O 1
ATOM 738 N N . HIS A 1 98 ? -2.769 15.216 3.220 1.00 93.50 98 HIS A N 1
ATOM 739 C CA . HIS A 1 98 ? -4.208 15.404 3.011 1.00 93.50 98 HIS A CA 1
ATOM 740 C C . HIS A 1 98 ? -5.015 14.139 3.324 1.00 93.50 98 HI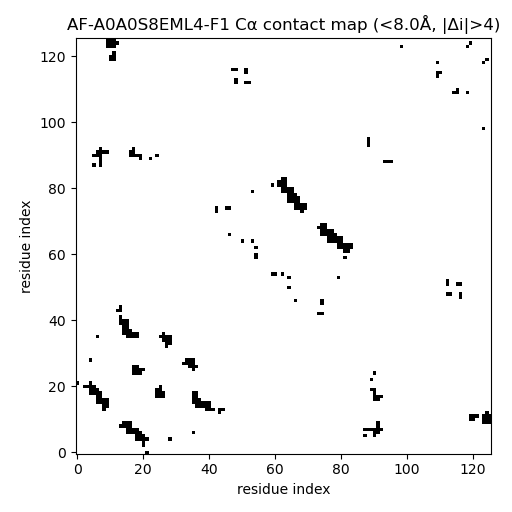S A C 1
ATOM 742 O O . HIS A 1 98 ? -6.119 14.234 3.858 1.00 93.50 98 HIS A O 1
ATOM 748 N N . ARG A 1 99 ? -4.451 12.956 3.048 1.00 94.69 99 ARG A N 1
ATOM 749 C CA . ARG A 1 99 ? -5.086 11.672 3.369 1.00 94.69 99 ARG A CA 1
ATOM 750 C C . ARG A 1 99 ? -5.170 11.461 4.879 1.00 94.69 99 ARG A C 1
ATOM 752 O O . ARG A 1 99 ? -6.240 11.129 5.378 1.00 94.69 99 ARG A O 1
ATOM 759 N N . LEU A 1 100 ? -4.085 11.734 5.610 1.00 94.69 100 LEU A N 1
ATOM 760 C CA . LEU A 1 100 ? -4.073 11.663 7.074 1.00 94.69 100 LEU A CA 1
ATOM 761 C C . LEU A 1 100 ? -5.107 12.607 7.687 1.00 94.69 100 LEU A C 1
ATOM 763 O O . LEU A 1 100 ? -5.904 12.173 8.509 1.00 94.69 100 LEU A O 1
ATOM 767 N N . ARG A 1 101 ? -5.180 13.858 7.216 1.00 96.12 101 ARG A N 1
ATOM 768 C CA . ARG A 1 101 ? -6.181 14.829 7.689 1.00 96.12 101 ARG A CA 1
ATOM 769 C C . ARG A 1 101 ? -7.614 14.332 7.500 1.00 96.12 101 ARG A C 1
ATOM 771 O O . ARG A 1 101 ? -8.437 14.498 8.396 1.00 96.12 101 ARG A O 1
ATOM 778 N N . GLN A 1 102 ? -7.917 13.705 6.363 1.00 96.12 102 GLN A N 1
ATOM 779 C CA . GLN A 1 102 ? -9.239 13.116 6.129 1.00 96.12 102 GLN A CA 1
ATOM 780 C C . GLN A 1 102 ? -9.520 11.930 7.059 1.00 96.12 102 GLN A C 1
ATOM 782 O O . GLN A 1 102 ? -10.641 11.810 7.555 1.00 96.12 102 GLN A O 1
ATOM 787 N N . VAL A 1 103 ? -8.526 11.073 7.317 1.00 95.44 103 VAL A N 1
ATOM 788 C CA . VAL A 1 103 ? -8.660 9.965 8.275 1.00 95.44 103 VAL A CA 1
ATOM 789 C C . VAL A 1 103 ? -8.896 10.501 9.685 1.00 95.44 103 VAL A C 1
ATOM 791 O O . VAL A 1 103 ? -9.864 10.093 10.313 1.00 95.44 103 VAL A O 1
ATOM 794 N N . GLU A 1 104 ? -8.093 11.454 10.163 1.00 94.75 104 GLU A N 1
ATOM 795 C CA . GLU A 1 104 ? -8.230 12.067 11.494 1.00 94.75 104 GLU A CA 1
ATOM 796 C C . GLU A 1 104 ? -9.627 12.662 11.715 1.00 94.75 104 GLU A C 1
ATOM 798 O O . GLU A 1 104 ? -10.251 12.430 12.748 1.00 94.75 104 GLU A O 1
ATOM 803 N N . GLN A 1 105 ? -10.158 13.380 10.721 1.00 96.56 105 GLN A N 1
ATOM 804 C CA . GLN A 1 105 ? -11.485 14.004 10.792 1.00 96.56 105 GLN A CA 1
ATOM 805 C C . GLN A 1 105 ? -12.639 12.995 10.844 1.00 96.56 105 GLN A C 1
ATOM 807 O O . GLN A 1 105 ? -13.732 13.333 11.300 1.00 96.56 105 GLN A O 1
ATOM 812 N N . ASN A 1 106 ? -12.424 11.773 10.353 1.00 96.06 106 ASN A N 1
ATOM 813 C CA . ASN A 1 106 ? -13.463 10.751 10.252 1.00 96.06 106 ASN A CA 1
ATOM 814 C C . ASN A 1 106 ? -13.224 9.551 11.171 1.00 96.06 106 ASN A C 1
ATOM 816 O O . ASN A 1 106 ? -14.111 8.70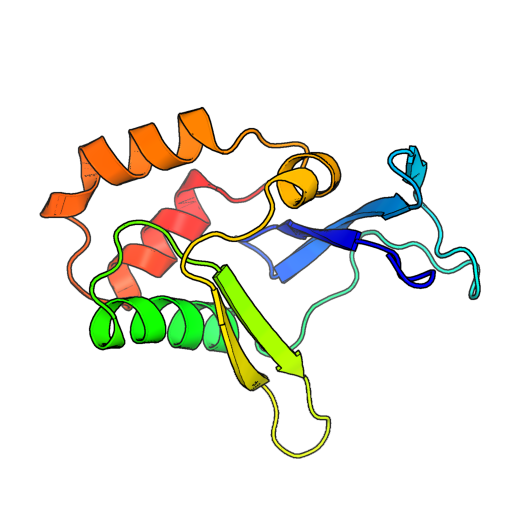9 11.263 1.00 96.06 106 ASN A O 1
ATOM 820 N N . HIS A 1 107 ? -12.084 9.476 11.866 1.00 91.44 107 HIS A N 1
ATOM 821 C CA . HIS A 1 107 ? -11.620 8.297 12.608 1.00 91.44 107 HIS A CA 1
ATOM 822 C C . HIS A 1 107 ? -12.677 7.729 13.558 1.00 91.44 107 HIS A C 1
ATOM 824 O O . HIS A 1 107 ? -12.939 6.531 13.516 1.00 91.44 107 HIS A O 1
ATOM 830 N N . ALA A 1 108 ? -13.379 8.591 14.298 1.00 91.31 108 ALA A N 1
ATOM 831 C CA . ALA A 1 108 ? -14.444 8.190 15.220 1.00 91.31 108 ALA A CA 1
ATOM 832 C C . ALA A 1 108 ? -15.618 7.442 14.551 1.00 91.31 108 ALA A C 1
ATOM 834 O O . ALA A 1 108 ? -16.367 6.756 15.230 1.00 91.31 108 ALA A O 1
ATOM 835 N N . LYS A 1 109 ? -15.795 7.578 13.230 1.00 92.88 109 LYS A N 1
ATOM 836 C CA . LYS A 1 109 ? -16.841 6.907 12.436 1.00 92.88 109 LYS A CA 1
ATOM 837 C C . LYS A 1 109 ? -16.331 5.647 11.725 1.00 92.88 109 LYS A C 1
ATOM 839 O O . LYS A 1 109 ? -17.112 4.950 11.081 1.00 92.88 109 LYS A O 1
ATOM 844 N N . LEU A 1 110 ? -15.025 5.379 11.771 1.00 92.25 110 LEU A N 1
ATOM 845 C CA . LEU A 1 110 ? -14.380 4.277 11.058 1.00 92.25 110 LEU A CA 1
ATOM 846 C C . LEU A 1 110 ? -14.273 3.030 11.944 1.00 92.25 110 LEU A C 1
ATOM 848 O O . LEU A 1 110 ? -13.185 2.536 12.250 1.00 92.25 110 LEU A O 1
ATOM 852 N N . GLU A 1 111 ? -15.434 2.517 12.351 1.00 88.81 111 GLU A N 1
ATOM 853 C CA . GLU A 1 111 ? -15.551 1.343 13.212 1.00 88.81 111 GLU A CA 1
ATOM 854 C C . GLU A 1 111 ? -15.305 0.047 12.423 1.00 88.81 111 GLU A C 1
ATOM 856 O O . GLU A 1 111 ? -16.067 -0.324 11.521 1.00 88.81 111 GLU A O 1
ATOM 861 N N . GLY A 1 112 ? -14.210 -0.642 12.747 1.00 91.06 112 GLY A N 1
ATOM 862 C CA . GLY A 1 112 ? -13.846 -1.935 12.171 1.00 91.06 112 GLY A CA 1
ATOM 863 C C . GLY A 1 112 ? -13.286 -1.894 10.744 1.00 91.06 112 GLY A C 1
ATOM 864 O O . GLY A 1 112 ? -13.302 -0.888 10.034 1.00 91.06 112 GLY A O 1
ATOM 865 N N . ALA A 1 113 ? -12.771 -3.042 10.296 1.00 92.88 113 ALA A N 1
ATOM 866 C CA . ALA A 1 113 ? -12.028 -3.129 9.039 1.00 92.88 113 ALA A CA 1
ATOM 867 C C . ALA A 1 113 ? -12.868 -2.760 7.808 1.00 92.88 113 ALA A C 1
ATOM 869 O O . ALA A 1 113 ? -12.400 -2.060 6.914 1.00 92.88 113 ALA A O 1
ATOM 870 N N . ARG A 1 114 ? -14.134 -3.186 7.766 1.00 94.75 114 ARG A N 1
ATOM 871 C CA . ARG A 1 114 ? -15.005 -2.964 6.605 1.00 94.75 114 ARG A CA 1
ATOM 872 C C . ARG A 1 114 ? -15.267 -1.478 6.341 1.00 94.75 114 ARG A C 1
ATOM 874 O O . ARG A 1 114 ? -15.235 -1.069 5.182 1.00 94.75 114 ARG A O 1
ATOM 881 N N . SER A 1 115 ? -15.519 -0.684 7.383 1.00 95.81 115 SER A N 1
ATOM 882 C CA . SER A 1 115 ? -15.790 0.752 7.240 1.00 95.81 115 SER A CA 1
ATOM 883 C C . SER A 1 115 ? -14.534 1.510 6.801 1.00 95.81 115 SER A C 1
ATOM 885 O O . SER A 1 115 ? -14.609 2.315 5.875 1.00 95.81 115 SER A O 1
ATOM 887 N N . ARG A 1 116 ? -13.366 1.176 7.370 1.00 95.44 116 ARG A N 1
ATOM 888 C CA . ARG A 1 116 ? -12.060 1.731 6.974 1.00 95.44 116 ARG A CA 1
ATOM 889 C C . ARG A 1 116 ? -11.728 1.454 5.512 1.00 95.44 116 ARG A C 1
ATOM 891 O O . ARG A 1 116 ? -11.328 2.368 4.798 1.00 95.44 116 ARG A O 1
ATOM 898 N N . ILE A 1 117 ? -11.941 0.221 5.052 1.00 96.69 117 ILE A N 1
ATOM 899 C CA . ILE A 1 117 ? -11.707 -0.165 3.652 1.00 96.69 117 ILE A CA 1
ATOM 900 C C . ILE A 1 117 ? -12.655 0.593 2.722 1.00 96.69 117 ILE A C 1
ATOM 902 O O . ILE A 1 117 ? -12.209 1.171 1.735 1.00 96.69 117 ILE A O 1
ATOM 906 N N . ALA A 1 118 ? -13.952 0.638 3.042 1.00 97.06 118 ALA A N 1
ATOM 907 C CA . ALA A 1 118 ? -14.933 1.357 2.231 1.00 97.06 118 ALA A CA 1
ATOM 908 C C . ALA A 1 118 ? -14.630 2.864 2.156 1.00 97.06 118 ALA A C 1
ATOM 910 O O . ALA A 1 118 ? -14.744 3.461 1.085 1.00 97.06 118 ALA A O 1
ATOM 911 N N . PHE A 1 119 ? -14.210 3.465 3.273 1.00 97.56 119 PHE A N 1
ATOM 912 C CA . PHE A 1 119 ? -13.751 4.849 3.322 1.00 97.56 119 PHE A CA 1
ATOM 913 C C . PHE A 1 119 ? -12.522 5.056 2.429 1.00 97.56 119 PHE A C 1
ATOM 915 O O . PHE A 1 119 ? -12.537 5.934 1.570 1.00 97.56 119 PHE A O 1
ATOM 922 N N . ALA A 1 120 ? -11.495 4.214 2.564 1.00 96.88 120 ALA A N 1
ATOM 923 C CA . ALA A 1 120 ? -10.280 4.325 1.765 1.00 96.88 120 ALA A CA 1
ATOM 924 C C . ALA A 1 120 ? -10.557 4.191 0.259 1.00 96.88 120 ALA A C 1
ATOM 926 O O . ALA A 1 120 ? -10.102 5.027 -0.514 1.00 96.88 120 ALA A O 1
ATOM 927 N N . ILE A 1 121 ? -11.358 3.203 -0.155 1.00 97.19 121 ILE A N 1
ATOM 928 C CA . ILE A 1 121 ? -11.760 3.012 -1.559 1.00 97.19 121 ILE A CA 1
ATOM 929 C C . ILE A 1 121 ? -12.493 4.245 -2.096 1.00 97.19 121 ILE A C 1
ATOM 931 O O . ILE A 1 121 ? -12.199 4.705 -3.195 1.00 97.19 121 ILE A O 1
ATOM 935 N N . ARG A 1 122 ? -13.435 4.800 -1.324 1.00 97.00 122 ARG A N 1
ATOM 936 C CA . ARG A 1 122 ? -14.242 5.949 -1.754 1.00 97.00 122 ARG A CA 1
ATOM 937 C C . ARG A 1 122 ? -13.435 7.241 -1.870 1.00 97.00 122 ARG A C 1
ATOM 939 O O . ARG A 1 122 ? -13.732 8.049 -2.742 1.00 97.00 122 ARG A O 1
ATOM 946 N N . HIS A 1 123 ? -12.496 7.467 -0.956 1.00 96.38 123 HIS A N 1
ATOM 947 C CA . HIS A 1 123 ? -11.841 8.767 -0.798 1.00 96.38 123 HIS A CA 1
ATOM 948 C C . HIS A 1 123 ? -10.414 8.821 -1.348 1.00 96.38 123 HIS A C 1
ATOM 950 O O . HIS A 1 123 ? -9.924 9.911 -1.632 1.00 96.38 123 HIS A O 1
ATOM 956 N N . PHE A 1 124 ? -9.740 7.676 -1.484 1.00 95.75 124 PHE A N 1
ATOM 957 C CA . PHE A 1 124 ? -8.327 7.608 -1.871 1.00 95.75 124 PHE A CA 1
ATOM 958 C C . PHE A 1 124 ? -8.074 6.813 -3.159 1.00 95.75 124 PHE A C 1
ATOM 960 O O . PHE A 1 124 ? -6.905 6.599 -3.497 1.00 95.75 124 PHE A O 1
ATOM 967 N N . GLY A 1 125 ? -9.138 6.381 -3.851 1.00 93.56 125 GLY A N 1
ATOM 968 C CA . GLY A 1 125 ? -9.059 5.874 -5.223 1.00 93.56 125 GLY A CA 1
ATOM 969 C C . GLY A 1 125 ? -8.508 6.938 -6.173 1.00 93.56 125 GLY A C 1
ATOM 970 O O . GLY A 1 125 ? -8.718 8.130 -5.935 1.00 93.56 125 GLY A O 1
ATOM 971 N N . ALA A 1 126 ? -7.753 6.499 -7.179 1.00 86.31 126 ALA A N 1
ATOM 972 C CA . ALA A 1 126 ? -7.160 7.377 -8.191 1.00 86.31 126 ALA A CA 1
ATOM 973 C C . ALA A 1 126 ? -8.167 7.802 -9.271 1.00 86.31 126 ALA A C 1
ATOM 975 O O . ALA A 1 12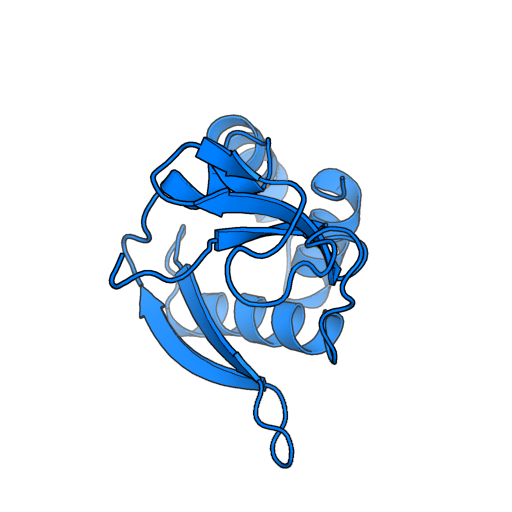6 ? -9.102 7.021 -9.559 1.00 86.31 126 ALA A O 1
#

Nearest PDB structures (foldseek):
  5ig8-assembly2_B-3  TM=4.538E-01  e=6.128E-01  Microcystis aeruginosa MRC
  7mgv-assembly1_B  TM=4.315E-01  e=1.812E+00  Chryseobacterium gregarium DSM 19109
  5c5k-assembly1_B  TM=3.326E-01  e=3.516E+00  Deinococcus radiodurans R1 = ATCC 13939 = DSM 20539
  8avw-assembly1_B  TM=3.187E-01  e=2.449E+00  Deinococcus radiodurans R1 = ATCC 13939 = DSM 20539
  6fht-assembly1_B  TM=3.221E-01  e=6.422E+00  unclassified

Radius of gyration: 14.92 Å; Cα contacts (8 Å, |Δi|>4): 175; chains: 1; bounding box: 36×36×39 Å